Protein AF-A0A3D3R0N6-F1 (afdb_monomer)

Sequence (83 aa):
MTSVIENPSESSGLSLAVRLQQDSSNAWRELVELYGPLVASWARRTGLDEAATEDVTQETFLSVHRSIDQFDPTVPNATFRGW

Secondary structure (DSSP, 8-state):
-------HHHHHHHHHHHHHHTT-HHHHHHHHHHHHHHHHHHHHTTT--HHHHHHHHHHHHHHHHHHGGG--TTSTT--TTT-

Organism: NCBI:txid122

Structure (mmCIF, N/CA/C/O backbone):
data_AF-A0A3D3R0N6-F1
#
_entry.id   AF-A0A3D3R0N6-F1
#
loop_
_atom_site.group_PDB
_atom_site.id
_atom_site.type_symbol
_atom_site.label_atom_id
_atom_site.label_alt_id
_atom_site.label_comp_id
_atom_site.label_asym_id
_atom_site.label_entity_id
_atom_site.label_seq_id
_atom_site.pdbx_PDB_ins_code
_atom_site.Cartn_x
_atom_site.Cartn_y
_atom_site.Cartn_z
_atom_site.occupancy
_atom_site.B_iso_or_equiv
_atom_site.auth_seq_id
_atom_site.auth_comp_id
_atom_site.auth_asym_id
_atom_site.auth_atom_id
_atom_site.pdbx_PDB_model_num
ATOM 1 N N . MET A 1 1 ? 10.665 17.978 -29.148 1.00 35.84 1 MET A N 1
ATOM 2 C CA . MET A 1 1 ? 11.410 17.358 -28.034 1.00 35.84 1 MET A CA 1
ATOM 3 C C . MET A 1 1 ? 10.691 17.751 -26.762 1.00 35.84 1 MET A C 1
ATOM 5 O O . MET A 1 1 ? 10.896 18.848 -26.267 1.00 35.84 1 MET A O 1
ATOM 9 N N . THR A 1 2 ? 9.723 16.935 -26.355 1.00 31.69 2 THR A N 1
ATOM 10 C CA . THR A 1 2 ? 8.860 17.216 -25.206 1.00 31.69 2 THR A CA 1
ATOM 11 C C . THR A 1 2 ? 9.683 17.033 -23.942 1.00 31.69 2 THR A C 1
ATOM 13 O O . THR A 1 2 ? 10.163 15.931 -23.686 1.00 31.69 2 THR A O 1
ATOM 16 N N . SER A 1 3 ? 9.887 18.120 -23.199 1.00 38.28 3 SER A N 1
ATOM 17 C CA . SER A 1 3 ? 10.471 18.080 -21.864 1.00 38.28 3 SER A CA 1
ATOM 18 C C . SER A 1 3 ? 9.631 17.152 -20.993 1.00 38.28 3 SER A C 1
ATOM 20 O O . SER A 1 3 ? 8.480 17.459 -20.688 1.00 38.28 3 SER A O 1
ATOM 22 N N . VAL A 1 4 ? 10.209 16.007 -20.632 1.00 46.69 4 VAL A N 1
ATOM 23 C CA . VAL A 1 4 ? 9.752 15.191 -19.510 1.00 46.69 4 VAL A CA 1
ATOM 24 C C . VAL A 1 4 ? 9.884 16.077 -18.283 1.00 46.69 4 VAL A C 1
ATOM 26 O O . VAL A 1 4 ? 10.981 16.419 -17.850 1.00 46.69 4 VAL A O 1
ATOM 29 N N . ILE A 1 5 ? 8.744 16.536 -17.788 1.00 47.56 5 ILE A N 1
ATOM 30 C CA . ILE A 1 5 ? 8.644 17.085 -16.448 1.00 47.56 5 ILE A CA 1
ATOM 31 C C . ILE A 1 5 ? 8.877 15.875 -15.545 1.00 47.56 5 ILE A C 1
ATOM 33 O O . ILE A 1 5 ? 7.993 15.037 -15.405 1.00 47.56 5 ILE A O 1
ATOM 37 N N . GLU A 1 6 ? 10.087 15.731 -15.008 1.00 43.34 6 GLU A N 1
ATOM 38 C CA . GLU A 1 6 ? 10.349 14.800 -13.914 1.00 43.34 6 GLU A CA 1
ATOM 39 C C . GLU A 1 6 ? 9.502 15.257 -12.723 1.00 43.34 6 GLU A C 1
ATOM 41 O O . GLU A 1 6 ? 9.887 16.154 -11.973 1.00 43.34 6 GLU A O 1
ATOM 46 N N . ASN A 1 7 ? 8.309 14.679 -12.563 1.00 44.53 7 ASN A N 1
ATOM 47 C CA . ASN A 1 7 ? 7.613 14.727 -11.290 1.00 44.53 7 ASN A CA 1
ATOM 48 C C . ASN A 1 7 ? 8.431 13.872 -10.313 1.00 44.53 7 ASN A C 1
ATOM 50 O O . ASN A 1 7 ? 8.467 12.649 -10.469 1.00 44.53 7 ASN A O 1
ATOM 54 N N . PRO A 1 8 ? 9.046 14.446 -9.265 1.00 46.41 8 PRO A N 1
ATOM 55 C CA . PRO A 1 8 ? 9.804 13.660 -8.291 1.00 46.41 8 PRO A CA 1
ATOM 56 C C . PRO A 1 8 ? 8.929 12.611 -7.580 1.00 46.41 8 PRO A C 1
ATOM 58 O O . PRO A 1 8 ? 9.441 11.605 -7.092 1.00 46.41 8 PRO A O 1
ATOM 61 N N . SER A 1 9 ? 7.603 12.797 -7.573 1.00 50.75 9 SER A N 1
ATOM 62 C CA . SER A 1 9 ? 6.636 11.811 -7.082 1.00 50.75 9 SER A CA 1
ATOM 63 C C . SER A 1 9 ? 6.523 10.565 -7.970 1.00 50.75 9 SER A C 1
ATOM 65 O O . SER A 1 9 ? 6.279 9.484 -7.441 1.00 50.75 9 SER A O 1
ATOM 67 N N . GLU A 1 10 ? 6.718 10.680 -9.288 1.00 53.66 10 GLU A N 1
ATOM 68 C CA . GLU A 1 10 ? 6.671 9.538 -10.215 1.00 53.66 10 GLU A CA 1
ATOM 69 C C . GLU A 1 10 ? 7.951 8.707 -10.106 1.00 53.66 10 GLU A C 1
ATOM 71 O O . GLU A 1 10 ? 7.882 7.491 -9.939 1.00 53.66 10 GLU A O 1
ATOM 76 N N . SER A 1 11 ? 9.114 9.365 -10.066 1.00 57.34 11 SER A N 1
ATOM 77 C CA . SER A 1 11 ? 10.406 8.700 -9.857 1.00 57.34 11 SER A CA 1
ATOM 78 C C . SER A 1 11 ? 10.490 8.019 -8.482 1.00 57.34 11 SER A C 1
ATOM 80 O O . SER A 1 11 ? 11.010 6.908 -8.376 1.00 57.34 11 SER A O 1
ATOM 82 N N . SER A 1 12 ? 9.933 8.632 -7.428 1.00 76.38 12 SER A N 1
ATOM 83 C CA . SER A 1 12 ? 9.841 8.021 -6.091 1.00 76.38 12 SER A CA 1
ATOM 84 C C . SER A 1 12 ? 8.821 6.875 -6.039 1.00 76.38 12 SER A C 1
ATOM 86 O O . SER A 1 12 ? 9.135 5.816 -5.506 1.00 76.38 12 SER A O 1
ATOM 88 N N . GLY A 1 13 ? 7.638 7.023 -6.648 1.00 87.12 13 GLY A N 1
ATOM 89 C CA . GLY A 1 13 ? 6.610 5.977 -6.653 1.00 87.12 13 GLY A CA 1
ATOM 90 C C . GLY A 1 13 ? 6.994 4.737 -7.466 1.00 87.12 13 GLY A C 1
ATOM 91 O O . GLY A 1 13 ? 6.833 3.618 -6.987 1.00 87.12 13 GLY A O 1
ATOM 92 N N . LEU A 1 14 ? 7.540 4.917 -8.672 1.00 90.56 14 LEU A N 1
ATOM 93 C CA . LEU A 1 14 ? 7.969 3.802 -9.524 1.00 90.56 14 LEU A CA 1
ATOM 94 C C . LEU A 1 14 ? 9.172 3.063 -8.931 1.00 90.56 14 LEU A C 1
ATOM 96 O O . LEU A 1 14 ? 9.194 1.834 -8.918 1.00 90.56 14 LEU A O 1
ATOM 100 N N . SER A 1 15 ? 10.155 3.793 -8.392 1.00 91.69 15 SER A N 1
ATOM 101 C CA . SER A 1 15 ? 11.296 3.159 -7.720 1.00 91.69 15 SER A CA 1
ATOM 102 C C . SER A 1 15 ? 10.884 2.425 -6.441 1.00 91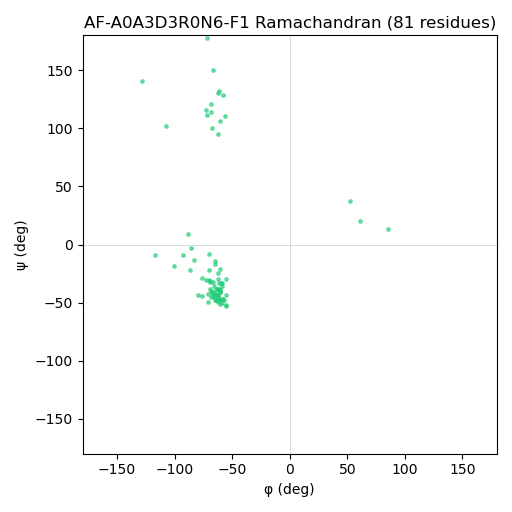.69 15 SER A C 1
ATOM 104 O O . SER A 1 15 ? 11.422 1.353 -6.163 1.00 91.69 15 SER A O 1
ATOM 106 N N . LEU A 1 16 ? 9.904 2.946 -5.694 1.00 93.88 16 LEU A N 1
ATOM 107 C CA . LEU A 1 16 ? 9.311 2.250 -4.555 1.00 93.88 16 LEU A CA 1
ATOM 108 C C . LEU A 1 16 ? 8.644 0.941 -4.994 1.00 93.88 16 LEU A C 1
ATOM 110 O O . LEU A 1 16 ? 8.937 -0.097 -4.409 1.00 93.88 16 LEU A O 1
ATOM 114 N N . ALA A 1 17 ? 7.828 0.963 -6.051 1.00 94.81 17 ALA A N 1
ATOM 115 C CA . ALA A 1 17 ? 7.157 -0.229 -6.573 1.00 94.81 17 ALA A CA 1
ATOM 116 C C . ALA A 1 17 ? 8.150 -1.336 -6.966 1.00 94.81 17 ALA A C 1
ATOM 118 O O . ALA A 1 17 ? 8.009 -2.477 -6.531 1.00 94.81 17 ALA A O 1
ATOM 119 N N . VAL A 1 18 ? 9.212 -0.987 -7.701 1.00 93.19 18 VAL A N 1
ATOM 120 C CA . VAL A 1 18 ? 10.274 -1.937 -8.082 1.00 93.19 18 VAL A CA 1
ATOM 121 C C . VAL A 1 18 ? 10.970 -2.526 -6.851 1.00 93.19 18 VAL A C 1
ATOM 123 O O . VAL A 1 18 ? 11.255 -3.720 -6.806 1.00 93.19 18 VAL A O 1
ATOM 126 N N . ARG A 1 19 ? 11.236 -1.715 -5.821 1.00 94.62 19 ARG A N 1
ATOM 127 C CA . ARG A 1 19 ? 11.854 -2.197 -4.574 1.00 94.62 19 ARG A CA 1
ATOM 128 C C . ARG A 1 19 ? 10.913 -3.079 -3.748 1.00 94.62 19 ARG A C 1
ATOM 130 O O . ARG A 1 19 ? 11.398 -3.968 -3.050 1.00 94.62 19 ARG A O 1
ATOM 137 N N . LEU A 1 20 ? 9.602 -2.845 -3.817 1.00 95.75 20 LEU A N 1
ATOM 138 C CA . LEU A 1 20 ? 8.593 -3.699 -3.187 1.00 95.75 20 LEU A CA 1
ATOM 139 C C . LEU A 1 20 ? 8.515 -5.070 -3.880 1.00 95.75 20 LEU A C 1
ATOM 141 O O . LEU A 1 20 ? 8.479 -6.078 -3.185 1.00 95.75 20 LEU A O 1
ATOM 145 N N . GLN A 1 21 ? 8.606 -5.129 -5.217 1.00 95.38 21 GLN A N 1
ATOM 146 C CA . GLN A 1 21 ? 8.706 -6.397 -5.974 1.00 95.38 21 GLN A CA 1
ATOM 147 C C . GLN A 1 21 ? 9.967 -7.210 -5.631 1.00 95.38 21 GLN A C 1
ATOM 149 O O . GLN A 1 21 ? 10.009 -8.423 -5.798 1.00 95.38 21 GLN A O 1
ATOM 154 N N . GLN A 1 22 ? 11.019 -6.548 -5.146 1.00 94.25 22 GLN A N 1
ATOM 155 C CA . GLN A 1 22 ? 12.264 -7.188 -4.703 1.00 94.25 22 GLN A CA 1
ATOM 156 C C . GLN A 1 22 ? 12.237 -7.609 -3.222 1.00 94.25 22 GLN A C 1
ATOM 158 O O . GLN A 1 22 ? 13.282 -7.955 -2.672 1.00 94.25 22 GLN A O 1
ATOM 163 N N . ASP A 1 23 ? 11.073 -7.532 -2.571 1.00 86.81 23 ASP A N 1
ATOM 164 C CA . ASP A 1 23 ? 10.858 -7.812 -1.147 1.00 86.81 23 ASP A CA 1
ATOM 165 C C . ASP A 1 23 ? 11.814 -7.052 -0.205 1.00 86.81 23 ASP A C 1
ATOM 167 O O . ASP A 1 23 ? 12.303 -7.540 0.818 1.00 86.81 23 ASP A O 1
ATOM 171 N N . SER A 1 24 ? 12.122 -5.800 -0.551 1.00 88.44 24 SER A N 1
ATOM 172 C CA . SER A 1 24 ? 12.964 -4.963 0.298 1.00 88.44 24 SER A CA 1
ATOM 173 C C . SER A 1 24 ? 12.194 -4.538 1.550 1.00 88.44 24 SER A C 1
ATOM 175 O O . SER A 1 24 ? 11.312 -3.681 1.487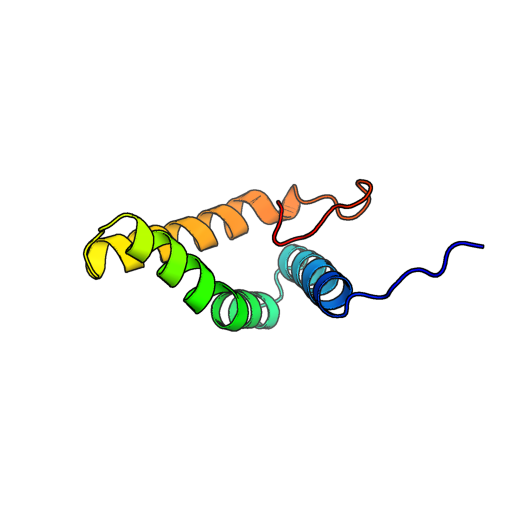 1.00 88.44 24 SER A O 1
ATOM 177 N N . SER A 1 25 ? 12.579 -5.040 2.729 1.00 83.94 25 SER A N 1
ATOM 178 C CA . SER A 1 25 ? 11.924 -4.678 4.002 1.00 83.94 25 SER A CA 1
ATOM 179 C C . SER A 1 25 ? 11.894 -3.164 4.270 1.00 83.94 25 SER A C 1
ATOM 181 O O . SER A 1 25 ? 10.975 -2.658 4.911 1.00 83.94 25 SER A O 1
ATOM 183 N N . ASN A 1 26 ? 12.880 -2.413 3.765 1.00 92.44 26 ASN A N 1
ATOM 184 C CA . ASN A 1 26 ? 12.898 -0.953 3.884 1.00 92.44 26 ASN A CA 1
ATOM 185 C C . ASN A 1 26 ? 11.869 -0.271 2.970 1.00 92.44 26 ASN A C 1
ATOM 187 O O . ASN A 1 26 ? 11.359 0.782 3.336 1.00 92.44 26 ASN A O 1
ATOM 191 N N . ALA A 1 27 ? 11.547 -0.862 1.816 1.00 94.56 27 ALA A N 1
ATOM 192 C CA . ALA A 1 27 ? 10.511 -0.348 0.923 1.00 94.56 27 ALA A CA 1
ATOM 193 C C . ALA A 1 27 ? 9.109 -0.515 1.529 1.00 94.56 27 ALA A C 1
ATOM 195 O O . ALA A 1 27 ? 8.304 0.406 1.450 1.00 94.56 27 ALA A O 1
ATOM 196 N N . TRP A 1 28 ? 8.838 -1.630 2.216 1.00 95.38 28 TRP A N 1
ATOM 197 C CA . TRP A 1 28 ? 7.570 -1.829 2.933 1.00 95.38 28 TRP A CA 1
ATOM 198 C C . TRP A 1 28 ? 7.340 -0.77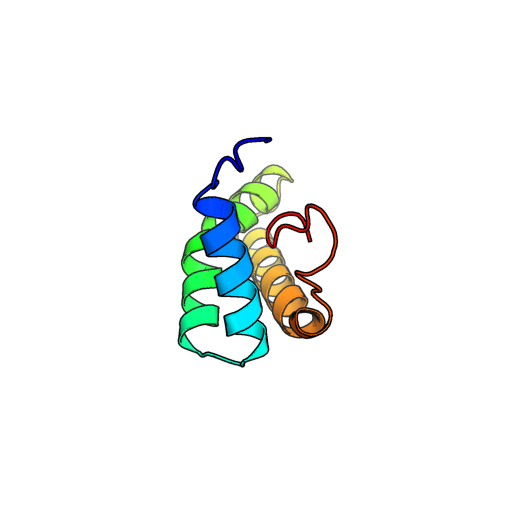8 4.025 1.00 95.38 28 TRP A C 1
ATOM 200 O O . TRP A 1 28 ? 6.235 -0.259 4.166 1.00 95.38 28 TRP A O 1
ATOM 210 N N . ARG A 1 29 ? 8.391 -0.412 4.771 1.00 95.00 29 ARG A N 1
ATOM 211 C CA . ARG A 1 29 ? 8.310 0.666 5.769 1.00 95.00 29 ARG A CA 1
ATOM 212 C C . ARG A 1 29 ? 8.019 2.017 5.114 1.00 95.00 29 ARG A C 1
ATOM 214 O O . ARG A 1 29 ? 7.108 2.717 5.539 1.00 95.00 29 ARG A O 1
ATOM 221 N N . GLU A 1 30 ? 8.758 2.340 4.058 1.00 94.69 30 GLU A N 1
ATOM 222 C CA . GLU A 1 30 ? 8.60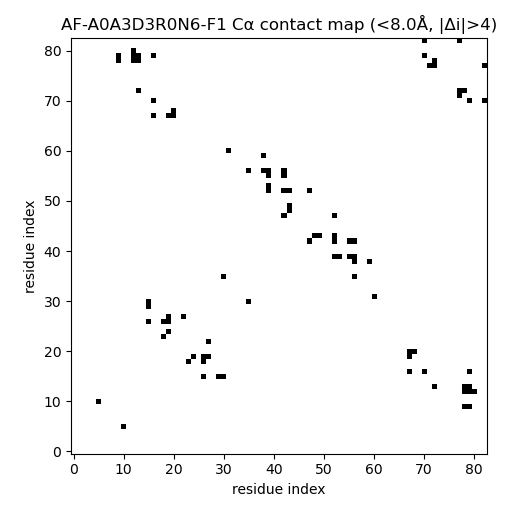1 3.583 3.298 1.00 94.69 30 GLU A CA 1
ATOM 223 C C . GLU A 1 30 ? 7.195 3.711 2.684 1.00 94.69 30 GLU A C 1
ATOM 225 O O . GLU A 1 30 ? 6.589 4.778 2.742 1.00 94.69 30 GLU A O 1
ATOM 230 N N . LEU A 1 31 ? 6.627 2.610 2.177 1.00 95.56 31 LEU A N 1
ATOM 231 C CA . LEU A 1 31 ? 5.244 2.546 1.700 1.00 95.56 31 LEU A CA 1
ATOM 232 C C . LEU A 1 31 ? 4.253 2.983 2.787 1.00 95.56 31 LEU A C 1
ATOM 234 O O . LEU A 1 31 ? 3.420 3.856 2.540 1.00 95.56 31 LEU A O 1
ATOM 238 N N . VAL A 1 32 ? 4.348 2.399 3.983 1.00 95.31 32 VAL A N 1
ATOM 239 C CA . VAL A 1 32 ? 3.438 2.707 5.097 1.00 95.31 32 VAL A CA 1
ATOM 240 C C . VAL A 1 32 ? 3.627 4.145 5.587 1.00 95.31 32 VAL A C 1
ATOM 242 O O . VAL A 1 32 ? 2.641 4.836 5.832 1.00 95.31 32 VAL A O 1
ATOM 245 N N . GLU A 1 33 ? 4.865 4.631 5.684 1.00 94.50 33 GLU A N 1
ATOM 246 C CA . GLU A 1 33 ? 5.162 6.004 6.116 1.00 94.50 33 GLU A CA 1
ATOM 247 C C . GLU A 1 33 ? 4.624 7.057 5.134 1.00 94.50 33 GLU A C 1
ATOM 249 O O . GLU A 1 33 ? 4.035 8.055 5.555 1.00 94.50 33 GLU A O 1
ATOM 254 N N . LEU A 1 34 ? 4.786 6.829 3.826 1.00 93.06 34 LEU A N 1
ATOM 255 C CA . LEU A 1 34 ? 4.372 7.778 2.791 1.00 93.06 34 LEU A CA 1
ATOM 256 C C . LEU A 1 34 ? 2.867 7.726 2.507 1.00 93.06 34 LEU A C 1
ATOM 258 O O . LEU A 1 34 ? 2.227 8.770 2.358 1.00 93.06 34 LEU A O 1
ATOM 262 N N . TYR A 1 35 ? 2.292 6.526 2.411 1.00 94.94 35 TYR A N 1
ATOM 263 C CA . TYR A 1 35 ? 0.907 6.343 1.973 1.00 94.94 35 TYR A CA 1
ATOM 264 C C . TYR A 1 35 ? -0.070 6.113 3.126 1.00 94.94 35 TYR A C 1
ATOM 266 O O . TYR A 1 35 ? -1.266 6.338 2.944 1.00 94.94 35 TYR A O 1
ATOM 274 N N . GLY A 1 36 ? 0.395 5.734 4.320 1.00 95.19 36 GLY A N 1
ATOM 275 C CA . GLY A 1 36 ? -0.465 5.445 5.473 1.00 95.19 36 GLY A CA 1
ATOM 276 C C . GLY A 1 36 ? -1.391 6.607 5.839 1.00 95.19 36 GLY A C 1
ATOM 277 O O . GLY A 1 36 ? -2.610 6.420 5.856 1.00 95.19 36 GLY A O 1
ATOM 278 N N . PRO A 1 37 ? -0.869 7.834 6.039 1.00 94.94 37 PRO A N 1
ATOM 279 C CA . PRO A 1 37 ? -1.704 9.001 6.323 1.00 94.94 37 PRO A CA 1
ATOM 280 C C . PRO A 1 37 ? -2.711 9.316 5.209 1.00 94.94 37 PRO A C 1
ATOM 282 O O . PRO A 1 37 ? -3.816 9.787 5.483 1.00 94.94 37 PRO A O 1
ATOM 285 N N . LEU A 1 38 ? -2.346 9.049 3.951 1.00 94.75 38 LEU A N 1
ATOM 286 C CA . LEU A 1 38 ? -3.205 9.289 2.795 1.00 94.75 38 LEU A CA 1
ATOM 287 C C . LEU A 1 38 ? -4.374 8.297 2.747 1.00 94.75 38 LEU A C 1
ATOM 289 O O . LEU A 1 38 ? -5.523 8.724 2.625 1.00 94.75 38 LEU A O 1
ATOM 293 N N . VAL A 1 39 ? -4.091 7.000 2.886 1.00 95.81 39 VAL A N 1
ATOM 294 C CA . VAL A 1 39 ? -5.107 5.937 2.903 1.00 95.81 39 VAL A CA 1
ATOM 295 C C . VAL A 1 39 ? -6.057 6.133 4.083 1.00 95.81 39 VAL A C 1
ATOM 297 O O . VAL A 1 39 ? -7.272 6.169 3.889 1.00 95.81 39 VAL A O 1
ATOM 300 N N . ALA A 1 40 ? -5.522 6.385 5.281 1.00 95.44 40 ALA A N 1
ATOM 301 C CA . ALA A 1 40 ? -6.333 6.659 6.464 1.00 95.44 40 ALA A CA 1
ATOM 302 C C . ALA A 1 40 ? -7.210 7.912 6.284 1.00 95.44 40 ALA A C 1
ATOM 304 O O . ALA A 1 40 ? -8.369 7.928 6.696 1.00 95.44 40 ALA A O 1
ATOM 305 N N . SER A 1 41 ? -6.698 8.965 5.633 1.00 95.56 41 SER A N 1
ATOM 306 C CA . SER A 1 41 ? -7.490 10.160 5.315 1.00 95.56 41 SER A CA 1
ATOM 307 C C . SER A 1 41 ? -8.663 9.842 4.383 1.00 95.56 41 SER A C 1
ATOM 309 O O . SER A 1 41 ? -9.779 10.306 4.621 1.00 95.56 41 SER A O 1
ATOM 311 N N . TRP A 1 42 ? -8.447 9.032 3.345 1.00 95.25 42 TRP A N 1
ATOM 312 C CA . TRP A 1 42 ? -9.515 8.604 2.441 1.00 95.25 42 TRP A CA 1
ATOM 313 C C . TRP A 1 42 ? -10.552 7.727 3.137 1.00 95.25 42 TRP A C 1
ATOM 315 O O . TRP A 1 42 ? -11.743 7.997 2.995 1.00 95.25 42 TRP A O 1
ATOM 325 N N . ALA A 1 43 ? -10.118 6.757 3.942 1.00 95.38 43 ALA A N 1
ATOM 326 C CA . ALA A 1 43 ? -11.012 5.911 4.725 1.00 95.38 43 ALA A CA 1
ATOM 327 C C . ALA A 1 43 ? -11.872 6.744 5.693 1.00 95.38 43 ALA A C 1
ATOM 329 O O . ALA A 1 43 ? -13.097 6.637 5.673 1.00 95.38 43 ALA A O 1
ATOM 330 N N . ARG A 1 44 ? -11.278 7.687 6.438 1.00 94.88 44 ARG A N 1
ATOM 331 C CA . A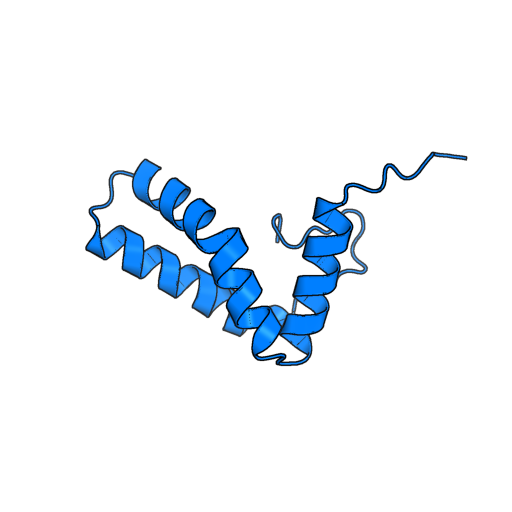RG A 1 44 ? -12.021 8.593 7.341 1.00 94.88 44 ARG A CA 1
ATOM 332 C C . ARG A 1 44 ? -13.075 9.428 6.622 1.00 94.88 44 ARG A C 1
ATOM 334 O O . ARG A 1 44 ? -14.149 9.673 7.165 1.00 94.88 44 ARG A O 1
ATOM 341 N N . ARG A 1 45 ? -12.811 9.852 5.382 1.00 95.88 45 ARG A N 1
ATOM 342 C CA . ARG A 1 45 ? -13.776 10.628 4.579 1.00 95.88 45 ARG A CA 1
ATOM 343 C C . ARG A 1 45 ? -15.038 9.845 4.221 1.00 95.88 45 ARG A C 1
ATOM 345 O O . ARG A 1 45 ? -16.015 10.465 3.814 1.00 95.88 45 ARG A O 1
ATOM 352 N N . THR A 1 46 ? -15.035 8.524 4.387 1.00 94.44 46 THR A N 1
ATOM 353 C CA . THR A 1 46 ? -16.221 7.681 4.193 1.00 94.44 46 THR A CA 1
ATOM 354 C C . THR A 1 46 ? -17.116 7.590 5.437 1.00 94.44 46 THR A C 1
ATOM 356 O O . THR A 1 46 ? -18.195 7.011 5.361 1.00 94.44 46 THR A O 1
ATOM 359 N N . GLY A 1 47 ? -16.722 8.208 6.560 1.00 94.31 47 GLY A N 1
ATOM 360 C CA . GLY A 1 47 ? -17.498 8.218 7.806 1.00 94.31 47 GLY A CA 1
ATOM 361 C C . GLY A 1 47 ? -17.266 7.006 8.712 1.00 94.31 47 GLY A C 1
ATOM 362 O O . GLY A 1 47 ? -18.039 6.799 9.644 1.00 94.31 47 GLY A O 1
ATOM 363 N N . LEU A 1 48 ? -16.224 6.213 8.441 1.00 94.62 48 LEU A N 1
ATOM 364 C CA . LEU A 1 48 ? -15.806 5.097 9.289 1.00 94.62 48 LEU A CA 1
ATOM 365 C C . LEU A 1 48 ? -15.283 5.586 10.642 1.00 94.62 48 LEU A C 1
ATOM 367 O O . LEU A 1 48 ? -14.698 6.668 10.747 1.00 94.62 48 LEU A O 1
ATOM 371 N N . ASP A 1 49 ? -15.466 4.754 11.665 1.00 95.88 49 ASP A N 1
ATOM 372 C CA . ASP A 1 49 ? -14.806 4.948 12.951 1.00 95.88 49 ASP A CA 1
ATOM 373 C C . ASP A 1 49 ? -13.297 4.645 12.864 1.00 95.88 49 ASP A C 1
ATOM 375 O O . ASP A 1 49 ? -12.752 4.316 11.804 1.00 95.88 49 ASP A O 1
ATOM 379 N N . GLU A 1 50 ? -12.593 4.837 13.978 1.00 94.50 50 GLU A N 1
ATOM 380 C CA . GLU A 1 50 ? -11.141 4.672 14.032 1.00 94.50 50 GLU A CA 1
ATOM 381 C C . GLU A 1 50 ? -10.703 3.229 13.763 1.00 94.50 50 GLU A C 1
ATOM 383 O O . GLU A 1 50 ? -9.785 3.026 12.971 1.00 94.50 50 GLU A O 1
ATOM 388 N N . ALA A 1 51 ? -11.399 2.244 14.338 1.00 96.44 51 ALA A N 1
ATOM 389 C CA . ALA A 1 51 ? -11.079 0.832 14.152 1.00 96.44 51 ALA A CA 1
ATOM 390 C C . ALA A 1 51 ? -11.285 0.408 12.691 1.00 96.44 51 ALA A C 1
ATOM 392 O O . ALA A 1 51 ? -10.385 -0.146 12.068 1.00 96.44 51 ALA A O 1
ATOM 393 N N . ALA A 1 52 ? -12.425 0.762 12.096 1.00 96.31 52 ALA A N 1
ATOM 394 C CA . ALA A 1 52 ? -12.700 0.459 10.698 1.00 96.31 52 ALA A CA 1
ATOM 395 C C . ALA A 1 52 ? -11.770 1.222 9.736 1.00 96.31 52 ALA A C 1
ATOM 397 O O . ALA A 1 52 ? -11.412 0.708 8.677 1.00 96.31 52 ALA A O 1
ATOM 398 N N . THR A 1 53 ? -11.344 2.439 10.090 1.00 96.19 53 THR A N 1
ATOM 399 C CA . THR A 1 53 ? -10.311 3.170 9.335 1.00 96.19 53 THR A CA 1
ATOM 400 C C . THR A 1 53 ? -8.985 2.412 9.345 1.00 96.19 53 THR A C 1
ATOM 402 O O . THR A 1 53 ? -8.321 2.322 8.308 1.00 96.19 53 THR A O 1
ATOM 405 N N . GLU A 1 54 ? -8.580 1.900 10.506 1.00 94.94 54 GLU A N 1
ATOM 406 C CA . GLU A 1 54 ? -7.348 1.135 10.656 1.00 94.94 54 GLU A CA 1
ATOM 407 C C . GLU A 1 54 ? -7.411 -0.169 9.854 1.00 94.94 54 GLU A C 1
ATOM 409 O O . GLU A 1 54 ? -6.515 -0.414 9.046 1.00 94.94 54 GLU A O 1
ATOM 414 N N . ASP A 1 55 ? -8.508 -0.922 9.964 1.00 97.31 55 ASP A N 1
ATOM 415 C CA . ASP A 1 55 ? -8.733 -2.164 9.215 1.00 97.31 55 ASP A CA 1
ATOM 416 C C . ASP A 1 55 ? -8.649 -1.941 7.699 1.00 97.31 55 ASP A C 1
ATOM 418 O O . ASP A 1 55 ? -7.933 -2.653 6.996 1.00 97.31 55 ASP A O 1
ATOM 422 N N . VAL A 1 56 ? -9.315 -0.906 7.173 1.00 96.44 56 VAL A N 1
ATOM 423 C CA . VAL A 1 56 ? -9.247 -0.561 5.740 1.00 96.44 56 VAL A CA 1
ATOM 424 C C . VAL A 1 56 ? -7.829 -0.180 5.324 1.00 96.44 56 VAL A C 1
ATOM 426 O O . VAL A 1 56 ? -7.383 -0.524 4.226 1.00 96.44 56 VAL A O 1
ATOM 429 N N . THR A 1 57 ? -7.101 0.525 6.190 1.00 95.88 57 THR A N 1
ATOM 430 C CA . THR A 1 57 ? -5.716 0.912 5.911 1.00 95.88 57 THR A CA 1
ATOM 431 C C . THR A 1 57 ? -4.814 -0.323 5.852 1.00 95.88 57 THR A C 1
ATOM 433 O O . THR A 1 57 ? -4.034 -0.464 4.908 1.00 95.88 57 THR A O 1
ATOM 436 N N . GLN A 1 58 ? -4.963 -1.254 6.797 1.00 96.00 58 GLN A N 1
ATOM 437 C CA . GLN A 1 58 ? -4.236 -2.523 6.799 1.00 96.00 58 GLN A CA 1
ATOM 438 C C . GLN A 1 58 ? -4.579 -3.377 5.570 1.00 96.00 58 GLN A C 1
ATOM 440 O O . GLN A 1 58 ? -3.670 -3.804 4.857 1.00 96.00 58 GLN A O 1
ATOM 445 N N . GLU A 1 59 ? -5.864 -3.568 5.258 1.00 97.94 59 GLU A N 1
ATOM 446 C CA . GLU A 1 59 ? -6.292 -4.353 4.093 1.00 97.94 59 GLU A CA 1
ATOM 447 C C . GLU A 1 59 ? -5.808 -3.755 2.770 1.00 97.94 59 GLU A C 1
ATOM 449 O O . GLU A 1 59 ? -5.457 -4.493 1.847 1.00 97.94 59 GLU A O 1
ATOM 454 N N . THR A 1 60 ? -5.707 -2.427 2.686 1.00 97.12 60 THR A N 1
ATOM 455 C CA . THR A 1 60 ? -5.120 -1.750 1.525 1.00 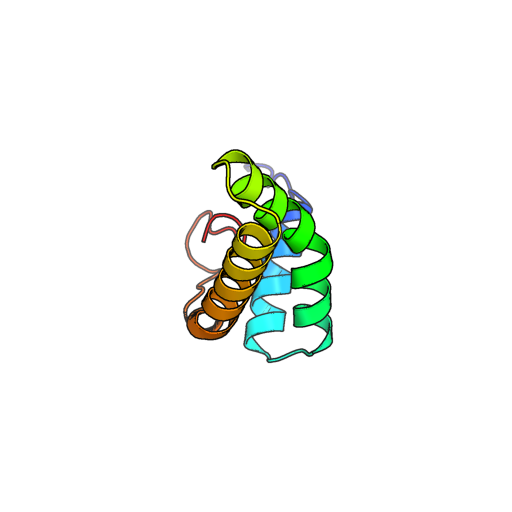97.12 60 THR A CA 1
ATOM 456 C C . THR A 1 60 ? -3.662 -2.170 1.328 1.00 97.12 60 THR A C 1
ATOM 458 O O . THR A 1 60 ? -3.290 -2.618 0.243 1.00 97.12 60 THR A O 1
ATOM 461 N N . PHE A 1 61 ? -2.832 -2.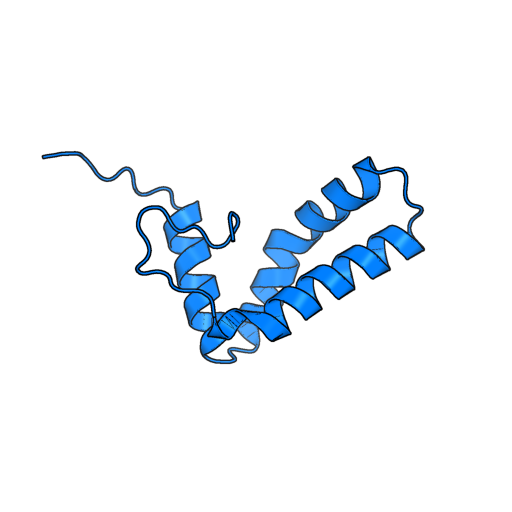098 2.372 1.00 97.00 61 PHE A N 1
ATOM 462 C CA . PHE A 1 61 ? -1.424 -2.494 2.270 1.00 97.00 61 PHE A CA 1
ATOM 463 C C . PHE A 1 61 ? -1.235 -4.002 2.085 1.00 97.00 61 P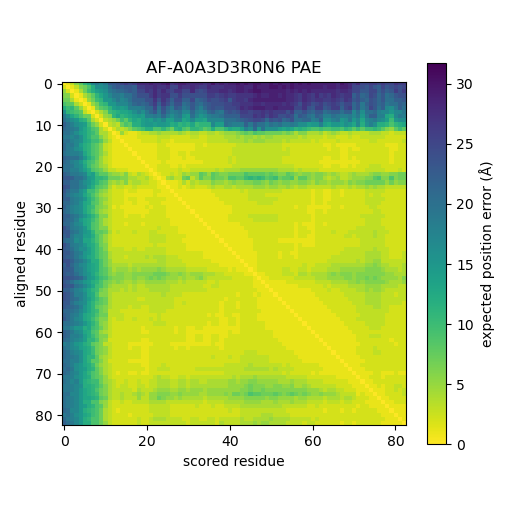HE A C 1
ATOM 465 O O . PHE A 1 61 ? -0.332 -4.415 1.357 1.00 97.00 61 PHE A O 1
ATOM 472 N N . LEU A 1 62 ? -2.116 -4.830 2.652 1.00 97.75 62 LEU A N 1
ATOM 473 C CA . LEU A 1 62 ? -2.152 -6.265 2.363 1.00 97.75 62 LEU A CA 1
ATOM 474 C C . LEU A 1 62 ? -2.517 -6.540 0.899 1.00 97.75 62 LEU A C 1
ATOM 476 O O . LEU A 1 62 ? -1.946 -7.436 0.280 1.00 97.75 62 LEU A O 1
ATOM 480 N N . SER A 1 63 ? -3.442 -5.771 0.319 1.00 97.75 63 SER A N 1
ATOM 481 C CA . SER A 1 63 ? -3.787 -5.864 -1.102 1.00 97.75 63 SER A CA 1
ATOM 482 C C . SER A 1 63 ? -2.604 -5.499 -1.997 1.00 97.75 63 SER A C 1
ATOM 484 O O . SER A 1 63 ? -2.319 -6.228 -2.950 1.00 97.75 63 SER A O 1
ATOM 486 N N . VAL A 1 64 ? -1.871 -4.433 -1.652 1.00 97.00 64 VAL A N 1
ATOM 487 C CA . VAL A 1 64 ? -0.616 -4.065 -2.329 1.00 97.00 64 VAL A CA 1
ATOM 488 C C . VAL A 1 64 ? 0.383 -5.214 -2.233 1.00 97.00 64 VAL A C 1
ATOM 490 O O . VAL A 1 64 ? 0.863 -5.670 -3.262 1.00 97.00 64 VAL A O 1
ATOM 493 N N . HIS A 1 65 ? 0.627 -5.757 -1.037 1.00 96.25 65 HIS A N 1
ATOM 494 C CA . HIS A 1 65 ? 1.532 -6.894 -0.843 1.00 96.25 65 HIS A CA 1
ATOM 495 C C . HIS A 1 65 ? 1.169 -8.112 -1.695 1.00 96.25 65 HIS A C 1
ATOM 497 O O . HIS A 1 65 ? 2.035 -8.720 -2.312 1.00 96.25 65 HIS A O 1
ATOM 503 N N . ARG A 1 66 ? -0.119 -8.453 -1.777 1.00 97.12 66 ARG A N 1
ATOM 504 C CA . ARG A 1 66 ? -0.598 -9.587 -2.581 1.00 97.12 66 ARG A CA 1
ATOM 505 C C . ARG A 1 66 ? -0.503 -9.356 -4.093 1.00 97.12 66 ARG A C 1
ATOM 507 O O . ARG A 1 66 ? -0.509 -10.329 -4.842 1.00 97.12 66 ARG A O 1
ATOM 514 N N . SER A 1 67 ? -0.457 -8.101 -4.539 1.00 97.19 67 SER A N 1
ATOM 515 C CA . SER A 1 67 ? -0.621 -7.747 -5.957 1.00 97.19 67 SER A CA 1
ATOM 516 C C . SER A 1 67 ? 0.607 -7.082 -6.574 1.00 97.19 67 SER A C 1
ATOM 518 O O . SER A 1 67 ? 0.634 -6.897 -7.786 1.00 97.19 67 SER A O 1
ATOM 520 N N . ILE A 1 68 ? 1.619 -6.720 -5.781 1.00 96.75 68 ILE A N 1
ATOM 521 C CA . ILE A 1 68 ? 2.748 -5.894 -6.228 1.00 96.75 68 ILE A CA 1
ATO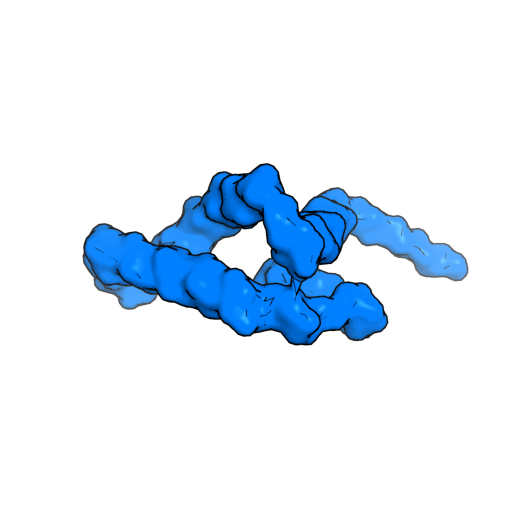M 522 C C . ILE A 1 68 ? 3.533 -6.511 -7.392 1.00 96.75 68 ILE A C 1
ATOM 524 O O . ILE A 1 68 ? 3.969 -5.785 -8.282 1.00 96.75 68 ILE A O 1
ATOM 528 N N . ASP A 1 69 ? 3.632 -7.839 -7.457 1.00 96.38 69 ASP A N 1
ATOM 529 C CA . ASP A 1 69 ? 4.289 -8.559 -8.560 1.00 96.38 69 ASP A CA 1
ATOM 530 C C . ASP A 1 69 ? 3.579 -8.381 -9.912 1.00 96.38 69 ASP A C 1
ATOM 532 O O . ASP A 1 69 ? 4.154 -8.651 -10.963 1.00 96.38 69 ASP A O 1
ATOM 536 N N . GLN A 1 70 ? 2.326 -7.921 -9.899 1.00 96.19 70 GLN A N 1
ATOM 537 C CA . GLN A 1 70 ? 1.526 -7.658 -11.097 1.00 96.19 70 GLN A CA 1
ATOM 538 C C . GLN A 1 70 ? 1.646 -6.206 -11.579 1.00 96.19 70 GLN A C 1
ATOM 540 O O . GLN A 1 70 ? 1.138 -5.879 -12.651 1.00 96.19 70 GLN A O 1
ATOM 545 N N . PHE A 1 71 ? 2.279 -5.321 -10.803 1.00 95.88 71 PHE A N 1
ATOM 546 C CA . PHE A 1 71 ? 2.501 -3.941 -11.217 1.00 95.88 71 PHE A CA 1
ATOM 547 C C . PHE A 1 71 ? 3.511 -3.884 -12.373 1.00 95.88 71 PHE A C 1
ATOM 549 O O . PHE A 1 71 ? 4.661 -4.299 -12.230 1.00 95.88 71 PHE A O 1
ATOM 556 N N . ASP A 1 72 ? 3.093 -3.333 -13.512 1.00 93.69 72 ASP A N 1
ATOM 557 C CA . ASP A 1 72 ? 3.947 -3.154 -14.686 1.00 93.69 72 ASP A CA 1
ATOM 558 C C . ASP A 1 72 ? 4.313 -1.667 -14.871 1.00 93.69 72 ASP A C 1
ATOM 560 O O . ASP A 1 72 ? 3.497 -0.889 -15.380 1.00 93.69 72 ASP A O 1
ATOM 564 N N . PRO A 1 73 ? 5.538 -1.243 -14.497 1.00 89.19 73 PRO A N 1
ATOM 565 C CA . PRO A 1 73 ? 5.984 0.139 -14.669 1.00 89.19 73 PRO A CA 1
ATOM 566 C C . PRO A 1 73 ? 6.217 0.528 -16.138 1.00 89.19 73 PRO A C 1
ATOM 568 O O . PRO A 1 73 ? 6.479 1.696 -16.417 1.00 89.19 73 PRO A O 1
ATOM 571 N N . THR A 1 74 ? 6.171 -0.421 -17.080 1.00 90.31 74 THR A N 1
ATOM 572 C CA . THR A 1 74 ? 6.373 -0.153 -18.513 1.00 90.31 74 THR A CA 1
ATOM 573 C C . THR A 1 74 ? 5.103 0.328 -19.213 1.00 90.31 74 THR A C 1
ATOM 575 O O . THR A 1 74 ? 5.177 0.874 -20.319 1.00 90.31 74 THR A O 1
ATOM 578 N N . VAL A 1 75 ? 3.939 0.186 -18.567 1.00 91.19 75 VAL A N 1
ATOM 579 C CA . VAL A 1 75 ? 2.669 0.706 -19.079 1.00 91.19 75 VAL A CA 1
ATOM 580 C C . VAL A 1 75 ? 2.746 2.240 -19.191 1.00 91.19 75 VAL A C 1
ATOM 582 O O . VAL A 1 75 ? 3.131 2.915 -18.232 1.00 91.19 75 VAL A O 1
ATOM 585 N N . PRO A 1 76 ? 2.370 2.837 -20.342 1.00 90.62 76 PRO A N 1
ATOM 586 C CA . PRO A 1 76 ? 2.436 4.284 -20.523 1.00 90.62 76 PRO A CA 1
ATOM 587 C C . PRO A 1 76 ? 1.618 5.044 -19.473 1.00 90.62 76 PRO A C 1
ATOM 589 O O . PRO A 1 76 ? 0.427 4.789 -19.304 1.00 90.62 76 PRO A O 1
ATOM 592 N N . ASN A 1 77 ? 2.246 6.028 -18.824 1.00 87.69 77 ASN A N 1
ATOM 593 C CA . ASN A 1 77 ? 1.667 6.825 -17.733 1.00 87.69 77 ASN A CA 1
ATOM 594 C C . ASN A 1 77 ? 1.269 6.008 -16.486 1.00 87.69 77 ASN A C 1
ATOM 596 O O . ASN A 1 77 ? 0.445 6.469 -15.693 1.00 87.69 77 ASN A O 1
ATOM 600 N N . ALA A 1 78 ? 1.824 4.805 -16.296 1.00 88.44 78 ALA A N 1
ATOM 601 C CA . ALA A 1 78 ? 1.654 4.074 -15.050 1.00 88.44 78 ALA A CA 1
ATOM 602 C C . ALA A 1 78 ? 2.249 4.870 -13.886 1.00 88.44 78 ALA A C 1
ATOM 604 O O . ALA A 1 78 ? 3.388 5.330 -13.935 1.00 88.44 78 ALA A O 1
ATOM 605 N N . THR A 1 79 ? 1.479 4.997 -12.810 1.00 92.88 79 THR A N 1
ATOM 606 C CA . THR A 1 79 ? 1.961 5.551 -11.546 1.00 92.88 79 THR A CA 1
ATOM 607 C C . THR A 1 79 ? 1.617 4.576 -10.441 1.00 92.88 79 THR A C 1
ATOM 609 O O . THR A 1 79 ? 0.527 4.010 -10.431 1.00 92.88 79 THR A O 1
ATOM 612 N N . PHE A 1 80 ? 2.524 4.403 -9.482 1.00 92.56 80 PHE A N 1
ATOM 613 C CA . PHE A 1 80 ? 2.290 3.489 -8.365 1.00 92.56 80 PHE A CA 1
ATOM 614 C C . PHE A 1 80 ? 1.083 3.893 -7.503 1.00 92.56 80 PHE A C 1
ATOM 616 O O . PHE A 1 80 ? 0.417 3.043 -6.943 1.00 92.56 80 PHE A O 1
ATOM 623 N N . ARG A 1 81 ? 0.777 5.194 -7.421 1.00 91.50 81 ARG A N 1
ATOM 624 C CA . ARG A 1 81 ? -0.402 5.703 -6.702 1.00 91.50 81 ARG A CA 1
ATOM 625 C C . ARG A 1 81 ? -1.716 5.504 -7.469 1.00 91.50 81 ARG A C 1
ATOM 627 O O . ARG A 1 81 ? -2.776 5.527 -6.852 1.00 91.50 81 ARG A O 1
ATOM 634 N N . GLY A 1 82 ? -1.656 5.478 -8.800 1.00 90.88 82 GLY A N 1
ATOM 635 C CA . GLY A 1 82 ? -2.834 5.339 -9.658 1.00 90.88 82 GLY A CA 1
ATOM 636 C C . GLY A 1 82 ? -3.227 3.887 -9.924 1.00 90.88 82 GLY A C 1
ATOM 637 O O . GLY A 1 82 ? -4.374 3.649 -10.296 1.00 90.88 82 GLY A O 1
ATOM 638 N N . TRP A 1 83 ? -2.279 2.963 -9.759 1.00 92.50 83 TRP A N 1
ATOM 639 C CA . TRP A 1 83 ? -2.511 1.524 -9.662 1.00 92.50 83 TRP A CA 1
ATOM 640 C C . TRP A 1 83 ? -3.064 1.172 -8.279 1.00 92.50 83 TRP A C 1
ATOM 642 O O . TRP A 1 83 ? -4.039 0.391 -8.235 1.00 92.50 83 TRP A O 1
#

Nearest PDB structures (foldseek):
  4cxf-assembly1_A  TM=9.052E-01  e=1.554E-02  Cupriavidus metallidurans CH34
  5wur-assembly1_A  TM=8.963E-01  e=1.538E-01  Bacillus subtilis subsp. subtilis str. 168
  5wuq-assembly1_A  TM=8.829E-01  e=1.730E-01  Bacillus subtilis subsp. subtilis str. 168
  2z2s-assembly2_C  TM=8.622E-01  e=1.946E-01  Cereibacter sphaeroides 2.4.1
  5wur-assembly2_B  TM=8.796E-01  e=2.462E-01  Bacillus subtilis subsp. subtilis str. 168

Radius of gyration: 14.3 Å; Cα contacts (8 Å, |Δi|>4): 47; chains: 1; bounding box: 30×28×42 Å

pLDDT: mean 87.43, std 17.08, range [31.69, 97.94]

Solvent-accessible surface area (backbone atoms only — not comparable to full-atom values): 4932 Å² total; per-residue (Å²): 136,81,79,78,77,81,50,68,67,53,61,52,32,47,53,41,48,57,36,46,58,66,68,35,71,69,36,55,50,50,49,49,68,69,42,41,69,55,47,36,51,56,40,42,75,73,72,49,55,72,68,59,20,50,52,53,39,51,51,50,53,49,49,46,69,78,44,44,83,73,64,60,81,82,47,87,89,57,42,59,87,79,107

InterPro domains:
  IPR007627 RNA polymerase sigma-70 region 2 [PF04542] (31-81)
  IPR013325 RNA polymerase sigma factor, region 2 [SSF88946] (13-83)

Mean predicted aligned error: 6.27 Å

Foldseek 3Di:
DDDDPPPVQQVVQVVLLVCVLVVPPVSLVVCCVVCVVVQLVVLVVVVDDPVSSVVSSVVVSVVCNVCSNVDDPVPPPDGNVVD